Protein AF-A0A7S2JMV1-F1 (afdb_monomer_lite)

pLDDT: mean 75.32, std 18.76, range [36.5, 97.25]

Sequence (102 aa):
MPAGSAQPSRRYKTTVVLCNNTLVQQWFDEVKKFAPMLKVKKGYGGGKTSTESMADWDVFITTPASAVPSCITNGGVAQRLILDESHLYEQHSGSSMKTAAN

Structure (mmCIF, N/CA/C/O backbone):
data_AF-A0A7S2JMV1-F1
#
_entry.id   AF-A0A7S2JMV1-F1
#
loop_
_atom_site.group_PDB
_atom_site.id
_atom_site.type_symbol
_atom_site.label_atom_id
_atom_site.label_alt_id
_atom_site.label_comp_id
_atom_site.label_asym_id
_atom_site.label_entity_id
_atom_site.label_seq_id
_atom_site.pdbx_PDB_ins_code
_atom_site.Cartn_x
_atom_site.Cartn_y
_atom_site.Cartn_z
_atom_site.occupancy
_atom_site.B_iso_or_equiv
_atom_site.auth_seq_id
_atom_site.auth_comp_id
_atom_site.auth_asym_id
_atom_site.auth_atom_id
_atom_site.pdbx_PDB_model_num
ATOM 1 N N . MET A 1 1 ? 13.109 -40.646 5.490 1.00 42.53 1 MET A N 1
ATOM 2 C CA . MET A 1 1 ? 12.736 -39.379 4.826 1.00 42.53 1 MET A CA 1
ATOM 3 C C . MET A 1 1 ? 11.888 -38.584 5.811 1.00 42.53 1 MET A C 1
ATOM 5 O O . MET A 1 1 ? 10.781 -39.039 6.075 1.00 42.53 1 MET A O 1
ATOM 9 N N . PRO A 1 2 ? 12.37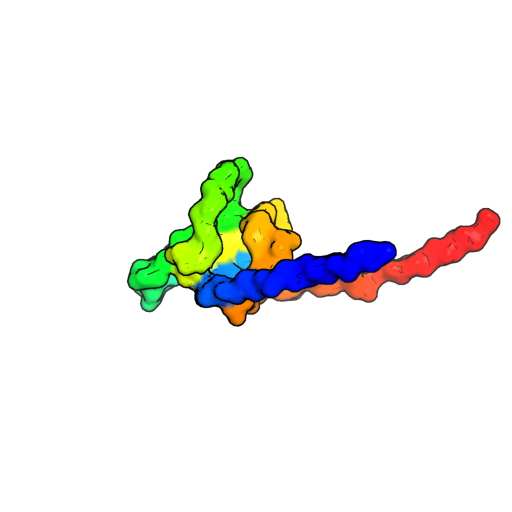3 -37.509 6.456 1.00 44.12 2 PRO A N 1
ATOM 10 C CA . PRO A 1 2 ? 11.505 -36.732 7.330 1.00 44.12 2 PRO A CA 1
ATOM 11 C C . PRO A 1 2 ? 10.535 -35.916 6.467 1.00 44.12 2 PRO A C 1
ATOM 13 O O . PRO A 1 2 ? 10.932 -35.298 5.480 1.00 44.12 2 PRO A O 1
ATOM 16 N N . ALA A 1 3 ? 9.256 -35.969 6.826 1.00 45.44 3 ALA A N 1
ATOM 17 C CA . ALA A 1 3 ? 8.200 -35.164 6.238 1.00 45.44 3 ALA A CA 1
ATOM 18 C C . ALA A 1 3 ? 8.549 -33.675 6.384 1.00 45.44 3 ALA A C 1
ATOM 20 O O . ALA A 1 3 ? 8.756 -33.192 7.498 1.00 45.44 3 ALA A O 1
ATOM 21 N N . GLY A 1 4 ? 8.636 -32.959 5.261 1.00 44.44 4 GLY A N 1
ATOM 22 C CA . GLY A 1 4 ? 8.799 -31.510 5.245 1.00 44.44 4 GLY A CA 1
ATOM 23 C C . GLY A 1 4 ? 7.589 -30.861 5.904 1.00 44.44 4 GLY A C 1
ATOM 24 O O . GLY A 1 4 ? 6.527 -30.753 5.295 1.00 44.44 4 GLY A O 1
ATOM 25 N N . SER A 1 5 ? 7.734 -30.469 7.168 1.00 46.56 5 SER A N 1
ATOM 26 C CA . SER A 1 5 ? 6.732 -29.716 7.909 1.00 46.56 5 SER A CA 1
ATOM 27 C C . SER A 1 5 ? 6.532 -28.366 7.220 1.00 46.56 5 SER A C 1
ATOM 29 O O . SER A 1 5 ? 7.312 -27.437 7.435 1.00 46.56 5 SER A O 1
ATOM 31 N N . ALA A 1 6 ? 5.512 -28.263 6.366 1.00 50.19 6 ALA A N 1
ATOM 32 C CA . ALA A 1 6 ? 5.026 -26.990 5.862 1.00 50.19 6 ALA A CA 1
ATOM 33 C C . ALA A 1 6 ? 4.652 -26.138 7.081 1.00 50.19 6 ALA A C 1
ATOM 35 O O . ALA A 1 6 ? 3.659 -26.417 7.755 1.00 50.19 6 ALA A O 1
ATOM 36 N N . GLN A 1 7 ? 5.491 -25.158 7.431 1.00 54.75 7 GLN A N 1
ATOM 37 C CA . GLN A 1 7 ? 5.143 -24.225 8.496 1.00 54.75 7 GLN A CA 1
ATOM 38 C C . GLN A 1 7 ? 3.817 -23.547 8.129 1.00 54.75 7 GLN A C 1
ATOM 40 O O . GLN A 1 7 ? 3.626 -23.193 6.961 1.00 54.75 7 GLN A O 1
ATOM 45 N N . PRO A 1 8 ? 2.887 -23.373 9.084 1.00 55.06 8 PRO A N 1
ATOM 46 C CA . PRO A 1 8 ? 1.627 -22.708 8.800 1.00 55.06 8 PRO A CA 1
ATOM 47 C C . PRO A 1 8 ? 1.920 -21.298 8.286 1.00 55.06 8 PRO A C 1
ATOM 49 O O . PRO A 1 8 ? 2.579 -20.502 8.957 1.00 55.06 8 PRO A O 1
ATOM 52 N N . SER A 1 9 ? 1.439 -21.000 7.080 1.00 67.19 9 SER A N 1
ATOM 53 C CA . SER A 1 9 ? 1.582 -19.687 6.464 1.00 67.19 9 SER A CA 1
ATOM 54 C C . SER A 1 9 ? 0.944 -18.630 7.364 1.00 67.19 9 SER A C 1
ATOM 56 O O . SER A 1 9 ? -0.272 -18.603 7.577 1.00 67.19 9 SER A O 1
ATOM 58 N N . ARG A 1 10 ? 1.771 -17.761 7.956 1.00 79.94 10 ARG A N 1
ATOM 59 C CA . ARG A 1 10 ? 1.287 -16.689 8.831 1.00 79.94 10 ARG A CA 1
ATOM 60 C C . ARG A 1 10 ? 0.479 -15.705 7.989 1.00 79.94 10 ARG A C 1
ATOM 62 O O . ARG A 1 10 ? 1.023 -15.048 7.104 1.00 79.94 10 ARG A O 1
ATOM 69 N N . ARG A 1 11 ? -0.825 -15.608 8.260 1.00 82.81 11 ARG A N 1
ATOM 70 C CA . ARG A 1 11 ? -1.718 -14.644 7.606 1.00 82.81 11 ARG A CA 1
ATOM 71 C C . ARG A 1 11 ? -1.645 -13.294 8.314 1.00 82.81 11 ARG A C 1
ATOM 73 O O . ARG A 1 11 ? -1.883 -13.206 9.517 1.00 82.81 11 ARG A O 1
ATOM 80 N N . TYR A 1 12 ? -1.330 -12.249 7.563 1.00 86.81 12 TYR A N 1
ATOM 81 C CA . TYR A 1 12 ? -1.278 -10.864 8.019 1.00 86.81 12 TYR A CA 1
ATOM 82 C C . TYR A 1 12 ? -2.554 -10.137 7.607 1.00 86.81 12 TYR A C 1
ATOM 84 O O . TYR A 1 12 ? -3.050 -10.362 6.510 1.00 86.81 12 TYR A O 1
ATOM 92 N N . LYS A 1 13 ? -3.061 -9.229 8.451 1.00 90.31 13 LYS A N 1
ATOM 93 C CA . LYS A 1 13 ? -4.215 -8.371 8.109 1.00 90.31 13 LYS A CA 1
ATOM 94 C C . LYS A 1 13 ? -3.861 -7.209 7.163 1.00 90.31 13 LYS A C 1
ATOM 96 O O . LYS A 1 13 ? -4.711 -6.412 6.785 1.00 90.31 13 LYS A O 1
ATOM 101 N N . THR A 1 14 ? -2.595 -7.119 6.778 1.00 90.88 14 THR A N 1
ATOM 102 C CA . THR A 1 14 ? -2.028 -6.057 5.949 1.00 90.88 14 THR A CA 1
ATOM 103 C C . THR A 1 14 ? -2.503 -6.147 4.504 1.00 90.88 14 THR A C 1
ATOM 105 O O . THR A 1 14 ? -2.537 -7.230 3.911 1.00 90.88 14 THR A O 1
ATOM 108 N N . THR A 1 15 ? -2.788 -4.989 3.914 1.00 92.88 15 THR A N 1
ATOM 109 C CA . THR A 1 15 ? -2.938 -4.809 2.469 1.00 92.88 15 THR A CA 1
ATOM 110 C C . THR A 1 15 ? -1.597 -4.413 1.864 1.00 92.88 15 THR A C 1
ATOM 112 O O . THR A 1 15 ? -0.991 -3.434 2.290 1.00 92.88 15 THR A O 1
ATOM 115 N N . VAL A 1 16 ? -1.132 -5.154 0.864 1.00 91.06 16 VAL A N 1
ATOM 116 C CA . VAL A 1 16 ? 0.062 -4.812 0.087 1.00 91.06 16 VAL A CA 1
ATOM 117 C C . VAL A 1 16 ? -0.369 -4.098 -1.188 1.00 91.06 16 VAL A C 1
ATOM 119 O O . VAL A 1 16 ? -1.237 -4.594 -1.899 1.00 91.06 16 VAL A O 1
ATOM 122 N N . VAL A 1 17 ? 0.236 -2.951 -1.479 1.00 92.31 17 VAL A N 1
ATOM 123 C CA . VAL A 1 17 ? 0.050 -2.196 -2.722 1.00 92.31 17 VAL A CA 1
ATOM 124 C C . VAL A 1 17 ? 1.356 -2.250 -3.503 1.00 92.31 17 VAL A C 1
ATOM 126 O O . VAL A 1 17 ? 2.390 -1.810 -3.002 1.00 92.31 17 VAL A O 1
ATOM 129 N N . LEU A 1 18 ? 1.313 -2.802 -4.713 1.00 90.25 18 LEU A N 1
ATOM 130 C CA . LEU A 1 18 ? 2.404 -2.751 -5.680 1.00 90.25 18 LEU A CA 1
ATOM 131 C C . LEU A 1 18 ? 2.101 -1.656 -6.692 1.00 90.25 18 LEU A C 1
ATOM 133 O O . LEU A 1 18 ? 1.108 -1.745 -7.405 1.00 90.25 18 LEU A O 1
ATOM 137 N N . CYS A 1 19 ? 2.958 -0.644 -6.756 1.00 90.62 19 CYS A N 1
ATOM 138 C CA . CYS A 1 19 ? 2.811 0.486 -7.669 1.00 90.62 19 CYS A CA 1
ATOM 139 C C . CYS A 1 19 ? 4.161 0.882 -8.275 1.00 90.62 19 CYS A C 1
ATOM 141 O O . CYS A 1 19 ? 5.221 0.407 -7.854 1.00 90.62 19 CYS A O 1
ATOM 143 N N . ASN A 1 20 ? 4.138 1.749 -9.286 1.00 88.19 20 ASN A N 1
ATOM 144 C CA . ASN A 1 20 ? 5.367 2.307 -9.841 1.00 88.19 20 ASN A CA 1
ATOM 145 C C . ASN A 1 20 ? 6.075 3.189 -8.793 1.00 88.19 20 ASN A C 1
ATOM 147 O O . ASN A 1 20 ? 5.435 3.816 -7.952 1.00 88.19 20 ASN A O 1
ATOM 151 N N . ASN A 1 21 ? 7.404 3.272 -8.858 1.00 87.19 21 ASN A N 1
ATOM 152 C CA . ASN A 1 21 ? 8.224 4.048 -7.927 1.00 87.19 21 ASN A CA 1
ATOM 153 C C . ASN A 1 21 ? 7.799 5.522 -7.838 1.00 87.19 21 ASN A C 1
ATOM 155 O O . ASN A 1 21 ? 7.791 6.114 -6.762 1.00 87.19 21 ASN A O 1
ATOM 159 N N . THR A 1 22 ? 7.372 6.095 -8.961 1.00 87.75 22 THR A N 1
ATOM 160 C CA . THR A 1 22 ? 6.864 7.470 -9.034 1.00 87.75 22 THR A CA 1
ATOM 161 C C . THR A 1 22 ? 5.549 7.677 -8.274 1.00 87.75 22 THR A C 1
ATOM 163 O O . THR A 1 22 ? 5.283 8.793 -7.837 1.00 87.75 22 THR A O 1
ATOM 166 N N . LEU A 1 23 ? 4.750 6.622 -8.072 1.00 90.06 23 LEU A N 1
ATOM 167 C CA . LEU A 1 23 ? 3.412 6.679 -7.468 1.00 90.06 23 LEU A CA 1
ATOM 168 C C . LEU A 1 23 ? 3.399 6.337 -5.972 1.00 90.06 23 LEU A C 1
ATOM 170 O O . LEU A 1 23 ? 2.401 6.579 -5.296 1.00 90.06 23 LEU A O 1
ATOM 174 N N . VAL A 1 24 ? 4.501 5.822 -5.418 1.00 90.00 24 VAL A N 1
ATOM 175 C CA . VAL A 1 24 ? 4.585 5.429 -3.997 1.00 90.00 24 VAL A CA 1
ATOM 176 C C . VAL A 1 24 ? 4.238 6.593 -3.067 1.00 90.00 24 VAL A C 1
ATOM 178 O O . VAL A 1 24 ? 3.539 6.411 -2.068 1.00 90.00 24 VAL A O 1
ATOM 181 N N . GLN A 1 25 ? 4.744 7.792 -3.375 1.00 90.69 25 GLN A N 1
ATOM 182 C CA . GLN A 1 25 ? 4.494 8.978 -2.557 1.00 90.69 25 GLN A CA 1
ATOM 183 C C . GLN A 1 25 ? 3.035 9.430 -2.664 1.00 90.69 25 GLN A C 1
ATOM 185 O O . GLN A 1 25 ? 2.419 9.699 -1.637 1.00 90.69 25 GLN A O 1
ATOM 190 N N . GLN A 1 26 ? 2.465 9.415 -3.871 1.00 94.12 26 GLN A N 1
ATOM 191 C CA . GLN A 1 26 ? 1.060 9.747 -4.091 1.00 94.12 26 GLN A CA 1
ATOM 192 C C . GLN A 1 26 ? 0.134 8.802 -3.315 1.00 94.12 26 GLN A C 1
ATOM 194 O O . GLN A 1 26 ? -0.712 9.269 -2.557 1.00 94.12 26 GLN A O 1
ATOM 199 N N . TRP A 1 27 ? 0.344 7.485 -3.420 1.00 94.06 27 TRP A N 1
ATOM 200 C CA . TRP A 1 27 ? -0.414 6.497 -2.648 1.00 94.06 27 TRP A CA 1
ATOM 201 C C . TRP A 1 27 ? -0.321 6.748 -1.142 1.00 94.06 27 TRP A C 1
ATOM 203 O O . TRP A 1 27 ? -1.318 6.662 -0.426 1.00 94.06 27 TRP A O 1
ATOM 213 N N . PHE A 1 28 ? 0.873 7.069 -0.641 1.00 92.88 28 PHE A N 1
ATOM 214 C CA . PHE A 1 28 ? 1.063 7.368 0.775 1.00 92.88 28 PHE A CA 1
ATOM 215 C C . PHE A 1 28 ? 0.266 8.603 1.213 1.00 92.88 28 PHE A C 1
ATOM 217 O O . PHE A 1 28 ? -0.426 8.552 2.233 1.00 92.88 28 PHE A O 1
ATOM 224 N N . ASP A 1 29 ? 0.337 9.686 0.440 1.00 95.12 29 ASP A N 1
ATOM 225 C CA . ASP A 1 29 ? -0.340 10.944 0.749 1.00 95.12 29 ASP A CA 1
ATOM 226 C C . ASP A 1 29 ? -1.863 10.801 0.660 1.00 95.12 29 ASP A C 1
ATOM 228 O O . ASP A 1 29 ? -2.582 11.285 1.535 1.00 95.12 29 ASP A O 1
ATOM 232 N N . GLU A 1 30 ? -2.371 10.069 -0.332 1.00 96.56 30 GLU A N 1
ATOM 233 C CA . GLU A 1 30 ? -3.800 9.787 -0.472 1.00 96.56 30 GLU A CA 1
ATOM 234 C C . GLU A 1 30 ? -4.332 8.938 0.683 1.00 96.56 30 GLU A C 1
ATOM 236 O O . GLU A 1 30 ? -5.338 9.301 1.298 1.00 96.56 30 GLU A O 1
ATOM 241 N N . VAL A 1 31 ? -3.643 7.854 1.058 1.00 95.44 31 VAL A N 1
ATOM 242 C CA . VAL A 1 31 ? -4.071 7.034 2.202 1.00 95.44 31 VAL A CA 1
ATOM 243 C C . VAL A 1 31 ? -4.032 7.855 3.488 1.00 95.44 31 VAL A C 1
ATOM 245 O O . VAL A 1 31 ? -4.955 7.766 4.295 1.00 95.44 31 VAL A O 1
ATOM 248 N N . LYS A 1 32 ? -3.023 8.711 3.680 1.00 94.69 32 LYS A N 1
ATOM 249 C CA . LYS A 1 32 ? -2.978 9.604 4.844 1.00 94.69 32 LYS A CA 1
ATOM 250 C C . LYS A 1 32 ? -4.055 10.683 4.825 1.00 94.69 32 LYS A C 1
ATOM 252 O O . LYS A 1 32 ? -4.548 11.035 5.892 1.00 94.69 32 LYS A O 1
ATOM 257 N N . LYS A 1 33 ? -4.463 11.162 3.653 1.00 96.06 33 LYS A N 1
ATOM 258 C CA . LYS A 1 33 ? -5.545 12.137 3.493 1.00 96.06 33 LYS A CA 1
ATOM 259 C C . LYS A 1 33 ? -6.922 11.530 3.767 1.00 96.06 33 LYS A C 1
ATOM 261 O O . LYS A 1 33 ? -7.706 12.120 4.503 1.00 96.06 33 LYS A O 1
ATOM 266 N N . PHE A 1 34 ? -7.226 10.379 3.171 1.00 97.25 34 PHE A N 1
ATOM 267 C CA . PHE A 1 34 ? -8.564 9.777 3.217 1.00 97.25 34 PHE A CA 1
ATOM 268 C C . PHE A 1 34 ? -8.757 8.795 4.379 1.00 97.25 34 PHE A C 1
ATOM 270 O O . PHE A 1 34 ? -9.880 8.600 4.836 1.00 97.25 34 PHE A O 1
ATOM 277 N N . ALA A 1 35 ? -7.678 8.192 4.880 1.00 94.75 35 ALA A N 1
ATOM 278 C CA . ALA A 1 35 ? -7.700 7.225 5.974 1.00 94.75 35 ALA A CA 1
ATOM 279 C C . ALA A 1 35 ? -6.497 7.420 6.929 1.00 94.75 35 ALA A C 1
ATOM 281 O O . ALA A 1 35 ? -5.683 6.508 7.111 1.00 94.75 35 ALA A O 1
ATOM 282 N N . PRO A 1 36 ? -6.375 8.592 7.589 1.00 94.44 36 PRO A N 1
ATOM 283 C CA . PRO A 1 36 ? -5.208 8.953 8.408 1.00 94.44 36 PRO A CA 1
ATOM 284 C C . PRO A 1 36 ? -4.911 7.975 9.552 1.00 94.44 36 PRO A C 1
ATOM 286 O O . PRO A 1 36 ? -3.754 7.832 9.960 1.00 94.44 36 PRO A O 1
ATOM 289 N N . MET A 1 37 ? -5.950 7.296 10.048 1.00 94.94 37 MET A N 1
ATOM 290 C CA . MET A 1 37 ? -5.888 6.303 11.124 1.00 94.94 37 MET A CA 1
ATOM 291 C C . MET A 1 37 ? -5.139 5.019 10.747 1.00 94.94 37 MET A C 1
ATOM 293 O O . MET A 1 37 ? -4.701 4.299 11.641 1.00 94.94 37 MET A O 1
ATOM 297 N N . LEU A 1 38 ? -4.976 4.730 9.451 1.00 93.50 38 LEU A N 1
ATOM 298 C CA . LEU A 1 38 ? -4.258 3.544 9.001 1.00 93.50 38 LEU A CA 1
ATOM 299 C C . LEU A 1 38 ? -2.747 3.715 9.188 1.00 93.50 38 LEU A C 1
ATOM 301 O O . LEU A 1 38 ? -2.145 4.763 8.893 1.00 93.50 38 LEU A O 1
ATOM 305 N N . LYS A 1 39 ? -2.109 2.643 9.654 1.00 92.31 39 LYS A N 1
ATOM 306 C CA . LYS A 1 39 ? -0.656 2.531 9.746 1.00 92.31 39 LYS A CA 1
ATOM 307 C C . LYS A 1 3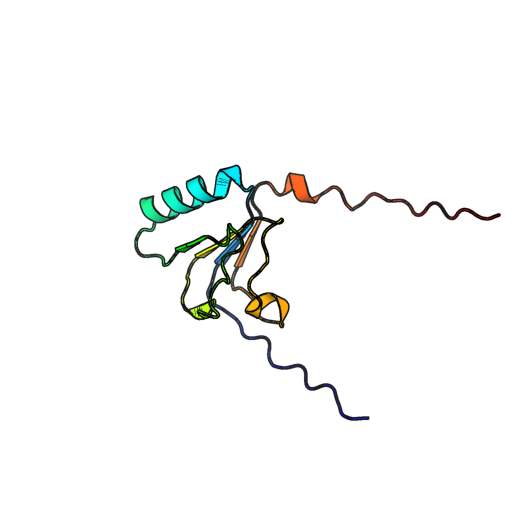9 ? -0.104 2.134 8.382 1.00 92.31 39 LYS A C 1
ATOM 309 O O . LYS A 1 39 ? -0.238 0.989 7.950 1.00 92.31 39 LYS A O 1
ATOM 314 N N . VAL A 1 40 ? 0.518 3.099 7.711 1.00 91.44 40 VAL A N 1
ATOM 315 C CA . VAL A 1 40 ? 1.049 2.950 6.351 1.00 91.44 40 VAL A CA 1
ATOM 316 C C . VAL A 1 40 ? 2.571 2.937 6.384 1.00 91.44 40 VAL A C 1
ATOM 318 O O . VAL A 1 40 ? 3.181 3.828 6.977 1.00 91.44 40 VAL A O 1
ATOM 321 N N . LYS A 1 41 ? 3.186 1.970 5.701 1.00 88.94 41 LYS A N 1
ATOM 322 C CA . LYS A 1 41 ? 4.641 1.880 5.526 1.00 88.94 41 LYS A CA 1
ATOM 323 C C . LYS A 1 41 ? 4.994 1.854 4.036 1.00 88.94 41 LYS A C 1
ATOM 325 O O . LYS A 1 41 ? 4.376 1.122 3.268 1.00 88.94 41 LYS A O 1
ATOM 330 N N . LYS A 1 42 ? 6.004 2.638 3.644 1.00 87.44 42 LYS A N 1
ATOM 331 C CA . LYS A 1 42 ? 6.608 2.619 2.301 1.00 87.44 42 LYS A CA 1
ATOM 332 C C . LYS A 1 42 ? 7.824 1.687 2.296 1.00 87.44 42 LYS A C 1
ATOM 334 O O . LYS A 1 42 ? 8.723 1.864 3.114 1.00 87.44 42 LYS A O 1
ATOM 339 N N . GLY A 1 43 ? 7.855 0.724 1.383 1.00 77.38 43 GLY A N 1
ATOM 340 C CA . GLY A 1 43 ? 8.927 -0.254 1.191 1.00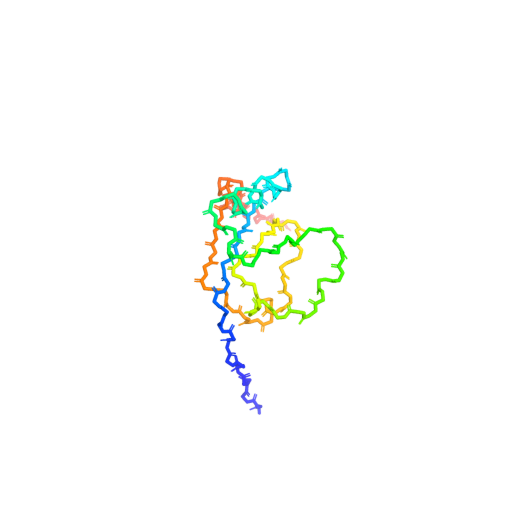 77.38 43 GLY A CA 1
ATOM 341 C C . GLY A 1 43 ? 9.918 0.140 0.097 1.00 77.38 43 GLY A C 1
ATOM 342 O O . GLY A 1 43 ? 10.188 -0.666 -0.782 1.00 77.38 43 GLY A O 1
ATOM 343 N N . TYR A 1 44 ? 10.428 1.374 0.110 1.00 68.31 44 TYR A N 1
ATOM 344 C CA . TYR A 1 44 ? 11.362 1.884 -0.903 1.00 68.31 44 TYR A CA 1
ATOM 345 C C . TYR A 1 44 ? 12.710 2.281 -0.277 1.00 68.31 44 TYR A C 1
ATOM 347 O O . TYR A 1 44 ? 12.734 2.866 0.805 1.00 68.31 44 TYR A O 1
ATOM 355 N N . GLY A 1 45 ? 13.825 2.001 -0.970 1.00 55.47 45 GLY A N 1
ATOM 356 C CA . GLY A 1 45 ? 15.131 2.612 -0.674 1.00 55.47 45 GLY A CA 1
ATOM 357 C C . GLY A 1 45 ? 16.177 1.766 0.064 1.00 55.47 45 GLY A C 1
ATOM 358 O O . GLY A 1 45 ? 17.047 2.343 0.707 1.00 55.47 45 GLY A O 1
ATOM 359 N N . GLY A 1 46 ? 16.133 0.429 0.003 1.00 49.66 46 GLY A N 1
ATOM 360 C CA . GLY A 1 46 ? 17.253 -0.436 0.434 1.00 49.66 46 GLY A CA 1
ATOM 361 C C . GLY A 1 46 ? 17.615 -0.397 1.928 1.00 49.66 46 GLY A C 1
ATOM 362 O O . GLY A 1 46 ? 18.489 -1.142 2.371 1.00 49.66 46 GLY A O 1
ATOM 363 N N . GLY A 1 47 ? 16.934 0.424 2.729 1.00 48.16 47 GLY A N 1
ATOM 364 C CA . GLY A 1 47 ? 16.994 0.336 4.176 1.00 48.16 47 GLY A CA 1
ATOM 365 C C . GLY A 1 47 ? 16.553 -1.063 4.564 1.00 48.16 47 GLY A C 1
ATOM 366 O O . GLY A 1 47 ? 15.517 -1.526 4.080 1.00 48.16 47 GLY A O 1
ATOM 367 N N . LYS A 1 48 ? 17.349 -1.739 5.406 1.00 47.66 48 LYS A N 1
ATOM 368 C CA . LYS A 1 48 ? 16.931 -2.955 6.108 1.00 47.66 48 LYS A CA 1
ATOM 369 C C . LYS A 1 48 ? 15.567 -2.626 6.688 1.00 47.66 48 LYS A C 1
ATOM 371 O O . LYS A 1 48 ? 15.499 -1.902 7.678 1.00 47.66 48 LYS A O 1
ATOM 376 N N . THR A 1 49 ? 14.499 -3.045 6.009 1.00 51.56 49 THR A N 1
ATOM 377 C CA . THR A 1 49 ? 13.156 -2.898 6.540 1.00 51.56 49 THR A CA 1
ATOM 378 C C . THR A 1 49 ? 13.233 -3.805 7.734 1.00 51.56 49 THR A C 1
ATOM 380 O O . THR A 1 49 ? 13.350 -5.023 7.584 1.00 51.56 49 THR A O 1
ATOM 383 N N . SER A 1 50 ? 13.415 -3.169 8.890 1.00 45.31 50 SER A N 1
ATOM 384 C CA . SER A 1 50 ? 13.552 -3.826 10.165 1.00 45.31 50 SER A CA 1
ATOM 385 C C . SER A 1 50 ? 12.458 -4.870 10.194 1.00 45.31 50 SER A C 1
ATOM 387 O O . SER A 1 50 ? 11.357 -4.647 9.691 1.00 45.31 50 SER A O 1
ATOM 389 N N . THR A 1 51 ? 12.778 -6.027 10.745 1.00 47.84 51 THR A N 1
ATOM 390 C CA . THR A 1 51 ? 11.891 -7.172 10.949 1.00 47.84 51 THR A CA 1
ATOM 391 C C . THR A 1 51 ? 10.661 -6.831 11.821 1.00 47.84 51 THR A C 1
ATOM 393 O O . THR A 1 51 ? 10.073 -7.717 12.431 1.00 47.84 51 THR A O 1
ATOM 396 N N . GLU A 1 52 ? 10.287 -5.550 11.918 1.00 54.91 52 GLU A N 1
ATOM 397 C CA . GLU A 1 52 ? 8.973 -5.027 12.255 1.00 54.91 52 GLU A CA 1
ATOM 398 C C . GLU A 1 52 ? 7.951 -5.803 11.435 1.00 54.91 52 GLU A C 1
ATOM 400 O O . GLU A 1 52 ? 7.915 -5.759 10.201 1.00 54.91 52 GLU A O 1
ATOM 405 N N . SER A 1 53 ? 7.190 -6.623 12.152 1.00 64.94 53 SER A N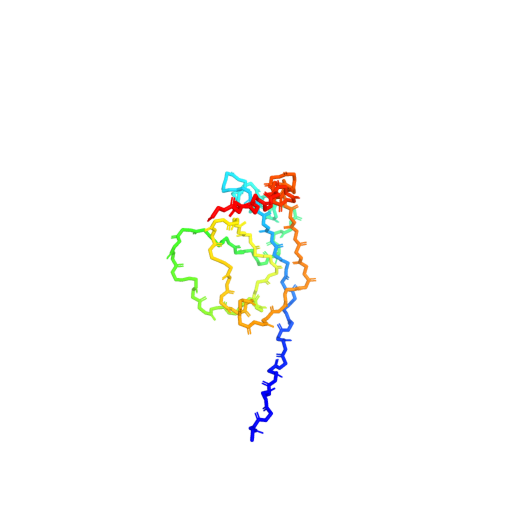 1
ATOM 406 C CA . SER A 1 53 ? 6.257 -7.563 11.563 1.00 64.94 53 SER A CA 1
ATOM 407 C C . SER A 1 53 ? 5.320 -6.814 10.627 1.00 64.94 53 SER A C 1
ATOM 409 O O . SER A 1 53 ? 4.738 -5.805 11.008 1.00 64.94 53 SER A O 1
ATOM 411 N N . MET A 1 54 ? 5.066 -7.369 9.438 1.00 73.12 54 MET A N 1
ATOM 412 C CA . MET A 1 54 ? 3.948 -6.917 8.600 1.00 73.12 54 MET A CA 1
ATOM 413 C C . MET A 1 54 ? 2.647 -6.774 9.403 1.00 73.12 54 MET A C 1
ATOM 415 O O . MET A 1 54 ? 1.842 -5.907 9.106 1.00 73.12 54 MET A O 1
ATOM 419 N N . ALA A 1 55 ? 2.496 -7.569 10.469 1.00 77.06 55 ALA A N 1
ATOM 420 C CA . ALA A 1 55 ? 1.376 -7.527 11.402 1.00 77.06 55 ALA A CA 1
ATOM 421 C C . ALA A 1 55 ? 1.094 -6.148 12.025 1.00 77.06 55 ALA A C 1
ATOM 423 O O . ALA A 1 55 ? -0.042 -5.923 12.430 1.00 77.06 55 ALA A O 1
ATOM 424 N N . ASP A 1 56 ? 2.081 -5.255 12.099 1.00 84.38 56 ASP A N 1
ATOM 425 C CA . ASP A 1 56 ? 1.918 -3.932 12.710 1.00 84.38 56 ASP A CA 1
ATOM 426 C C . ASP A 1 56 ? 1.377 -2.879 11.731 1.00 84.38 56 ASP A C 1
ATOM 428 O O . ASP A 1 56 ? 0.952 -1.803 12.160 1.00 84.38 56 ASP A O 1
ATOM 432 N N . TRP A 1 57 ? 1.377 -3.186 10.430 1.00 88.12 57 TRP A N 1
ATOM 433 C CA . TRP A 1 57 ? 0.974 -2.278 9.360 1.00 88.12 57 TRP A CA 1
ATOM 434 C C . TRP A 1 57 ? -0.360 -2.705 8.749 1.00 88.12 57 TRP A C 1
ATOM 436 O O . TRP A 1 57 ? -0.566 -3.877 8.420 1.00 88.12 57 TRP A O 1
ATOM 446 N N . ASP A 1 58 ? -1.236 -1.730 8.521 1.00 92.44 58 ASP A N 1
ATOM 447 C CA . ASP A 1 58 ? -2.498 -1.937 7.809 1.00 92.44 58 ASP A CA 1
ATOM 448 C C . ASP A 1 58 ? -2.275 -1.910 6.294 1.00 92.44 58 ASP A C 1
ATOM 450 O O . ASP A 1 58 ? -2.876 -2.692 5.554 1.00 92.44 58 ASP A O 1
ATOM 454 N N . VAL A 1 59 ? -1.381 -1.028 5.831 1.00 91.88 59 VAL A N 1
ATOM 455 C CA . VAL A 1 59 ? -1.058 -0.849 4.412 1.00 91.88 59 VAL A CA 1
ATOM 456 C C . VAL A 1 59 ? 0.455 -0.811 4.214 1.00 91.88 59 VAL A C 1
ATOM 458 O O . VAL A 1 59 ? 1.164 -0.017 4.836 1.00 91.88 59 VAL A O 1
ATOM 461 N N . PHE A 1 60 ? 0.953 -1.649 3.311 1.00 91.38 60 PHE A N 1
ATOM 462 C CA . PHE A 1 60 ? 2.348 -1.678 2.893 1.00 91.38 60 PHE A CA 1
ATOM 463 C C . PHE A 1 60 ? 2.442 -1.344 1.405 1.00 91.38 60 PHE A C 1
ATOM 465 O O . PHE A 1 60 ? 1.975 -2.113 0.569 1.00 91.38 60 PHE A O 1
ATOM 472 N N . ILE A 1 61 ? 3.029 -0.196 1.075 1.00 91.38 61 ILE A N 1
ATOM 473 C CA . ILE A 1 61 ? 3.163 0.293 -0.302 1.00 91.38 61 ILE A CA 1
ATOM 474 C C . ILE A 1 61 ? 4.585 0.009 -0.763 1.00 91.38 61 ILE A C 1
ATOM 476 O O . ILE A 1 61 ? 5.542 0.458 -0.132 1.00 91.38 61 ILE A O 1
ATOM 480 N N . THR A 1 62 ? 4.740 -0.720 -1.857 1.00 89.19 62 THR A N 1
ATOM 481 C CA . THR A 1 62 ? 6.044 -1.076 -2.414 1.00 89.19 62 THR A CA 1
ATOM 482 C C . THR A 1 62 ? 6.019 -1.027 -3.937 1.00 89.19 62 THR A C 1
ATOM 484 O O . THR A 1 62 ? 4.987 -0.776 -4.559 1.00 89.19 62 THR A O 1
ATOM 487 N N . THR A 1 63 ? 7.185 -1.232 -4.536 1.00 87.00 63 THR A N 1
ATOM 488 C CA . THR A 1 63 ? 7.369 -1.277 -5.987 1.00 87.00 63 THR A CA 1
ATOM 489 C C . THR A 1 63 ? 7.769 -2.684 -6.404 1.00 87.00 63 THR A C 1
ATOM 491 O O . THR A 1 63 ? 8.366 -3.397 -5.595 1.00 87.00 63 THR A O 1
ATOM 494 N N . PRO A 1 64 ? 7.512 -3.100 -7.653 1.00 80.62 64 PRO A N 1
ATOM 495 C CA . PRO A 1 64 ? 7.925 -4.424 -8.117 1.00 80.62 64 PRO A CA 1
ATOM 496 C C . PRO A 1 64 ? 9.447 -4.631 -8.124 1.00 80.62 64 PRO A C 1
ATOM 498 O O . PRO A 1 64 ? 9.910 -5.758 -7.986 1.00 80.62 64 PRO A O 1
ATOM 501 N N . ALA A 1 65 ? 10.230 -3.554 -8.235 1.00 76.19 65 ALA A N 1
ATOM 502 C CA . ALA A 1 65 ? 11.688 -3.607 -8.126 1.00 76.19 65 ALA A CA 1
ATOM 503 C C . ALA A 1 65 ? 12.189 -3.626 -6.668 1.00 76.19 65 ALA A C 1
ATOM 505 O O . ALA A 1 65 ? 13.356 -3.926 -6.418 1.00 76.19 65 ALA A O 1
ATOM 506 N N . SER A 1 66 ? 11.340 -3.274 -5.699 1.00 73.00 66 SER A N 1
ATOM 507 C CA . SER A 1 66 ? 11.698 -3.279 -4.280 1.00 73.00 66 SER A CA 1
ATOM 508 C C . SER A 1 66 ? 11.430 -4.642 -3.655 1.00 73.00 66 SER A C 1
ATOM 510 O O . SER A 1 66 ? 10.458 -5.322 -3.976 1.00 73.00 66 SER A O 1
ATOM 512 N N . ALA A 1 67 ? 12.302 -5.040 -2.729 1.00 66.44 67 ALA A N 1
ATOM 513 C CA . ALA A 1 67 ? 12.176 -6.316 -2.044 1.00 66.44 67 ALA A CA 1
ATOM 514 C C . ALA A 1 67 ? 10.843 -6.395 -1.282 1.00 66.44 67 ALA A C 1
ATOM 516 O O . ALA A 1 67 ? 10.534 -5.555 -0.432 1.00 66.44 67 ALA A O 1
ATOM 517 N N . VAL A 1 68 ? 10.065 -7.438 -1.571 1.00 71.19 68 VAL A N 1
ATOM 518 C CA . VAL A 1 68 ? 8.922 -7.829 -0.746 1.00 71.19 68 VAL A CA 1
ATOM 519 C C . VAL A 1 68 ? 9.454 -8.208 0.648 1.00 71.19 68 VAL A C 1
ATOM 521 O O . VAL A 1 68 ? 10.493 -8.870 0.728 1.00 71.19 68 VAL A O 1
ATOM 524 N N . PRO A 1 69 ? 8.793 -7.811 1.755 1.00 72.81 69 PRO A N 1
ATOM 525 C CA . PRO A 1 69 ? 9.234 -8.162 3.100 1.00 72.81 69 PRO A CA 1
ATOM 526 C C . PRO A 1 69 ? 9.490 -9.664 3.246 1.00 72.81 69 PRO A C 1
ATOM 528 O O . PRO A 1 69 ? 8.682 -10.483 2.802 1.00 72.81 69 PRO A O 1
ATOM 531 N N . SER A 1 70 ? 10.579 -10.027 3.929 1.00 74.19 70 SER A N 1
ATOM 532 C CA . SER A 1 70 ? 11.010 -11.426 4.075 1.00 74.19 70 SER A CA 1
ATOM 533 C C . SER A 1 70 ? 9.944 -12.326 4.703 1.00 74.19 70 SER A C 1
ATOM 535 O O . SER A 1 70 ? 9.887 -13.524 4.445 1.00 74.19 70 SER A O 1
ATOM 537 N N . CYS A 1 71 ? 9.051 -11.749 5.506 1.00 70.81 71 CYS A N 1
ATOM 538 C CA . CYS A 1 71 ? 7.919 -12.466 6.071 1.00 70.81 71 CYS A CA 1
ATOM 539 C C . CYS A 1 71 ? 6.939 -13.003 5.014 1.00 70.81 71 CYS A C 1
ATOM 541 O O . CYS A 1 71 ? 6.390 -14.076 5.230 1.00 70.81 71 CYS A O 1
ATOM 543 N N . ILE A 1 72 ? 6.753 -12.327 3.876 1.00 76.19 72 ILE A N 1
ATOM 544 C CA . ILE A 1 72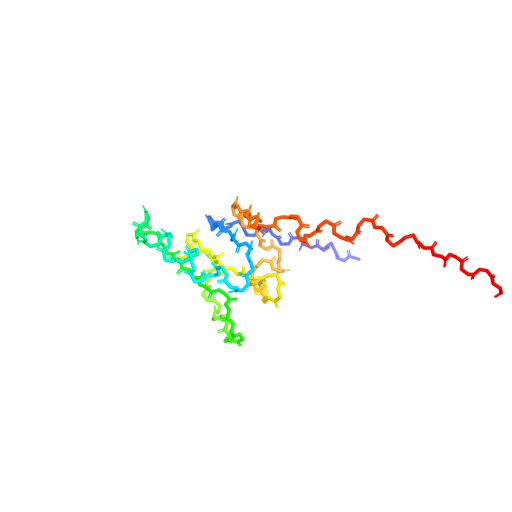 ? 5.943 -12.832 2.755 1.00 76.19 72 ILE A CA 1
ATOM 545 C C . ILE A 1 72 ? 6.733 -13.836 1.923 1.00 76.19 72 ILE A C 1
ATOM 547 O O . ILE A 1 72 ? 6.209 -14.896 1.592 1.00 76.19 72 ILE A O 1
ATOM 551 N N . THR A 1 73 ? 8.008 -13.557 1.634 1.00 75.38 73 THR A N 1
ATOM 552 C CA . THR A 1 73 ? 8.842 -14.491 0.855 1.00 75.38 73 THR A CA 1
ATOM 553 C C . THR A 1 73 ? 9.054 -15.821 1.582 1.00 75.38 73 THR A C 1
ATOM 555 O O . THR A 1 73 ? 9.214 -16.849 0.936 1.00 75.38 73 THR A O 1
ATOM 558 N N . ASN A 1 74 ? 8.990 -15.824 2.918 1.00 79.25 74 ASN A N 1
ATOM 559 C CA . ASN A 1 74 ? 9.090 -17.018 3.763 1.00 79.25 74 ASN A CA 1
ATOM 560 C C . ASN A 1 74 ? 7.728 -17.694 4.028 1.00 79.25 74 ASN A C 1
ATOM 562 O O . ASN A 1 74 ? 7.560 -18.371 5.041 1.00 79.25 74 ASN A O 1
ATOM 566 N N . GLY A 1 75 ? 6.741 -17.505 3.146 1.00 75.62 75 GLY A N 1
ATOM 567 C CA . GLY A 1 75 ? 5.443 -18.187 3.215 1.00 75.62 75 GLY A CA 1
ATOM 568 C C . GLY A 1 75 ? 4.360 -17.450 4.005 1.00 75.62 75 GLY A C 1
ATOM 569 O O . GLY A 1 75 ? 3.291 -18.008 4.250 1.00 75.62 75 GLY A O 1
ATOM 570 N N . GLY A 1 76 ? 4.596 -16.203 4.409 1.00 82.06 76 GLY A N 1
ATOM 571 C CA . GLY A 1 76 ? 3.552 -15.331 4.933 1.00 82.06 76 GLY A CA 1
ATOM 572 C C . GLY A 1 76 ? 2.574 -14.891 3.847 1.00 82.06 76 GLY A C 1
ATOM 573 O O . GLY A 1 76 ? 2.933 -14.745 2.683 1.00 82.06 76 GLY A O 1
ATOM 574 N N . VAL A 1 77 ? 1.325 -14.647 4.234 1.00 86.06 77 VAL A N 1
ATOM 575 C CA . VAL A 1 77 ? 0.251 -14.282 3.301 1.00 86.06 77 VAL A CA 1
ATOM 576 C C . VAL A 1 77 ? -0.364 -12.961 3.740 1.00 86.06 77 VAL A C 1
ATOM 578 O O . VAL A 1 77 ? -0.850 -12.846 4.863 1.00 86.06 77 VAL A O 1
ATOM 581 N N . ALA A 1 78 ? -0.340 -11.958 2.864 1.00 88.00 78 ALA A N 1
ATOM 582 C CA . ALA A 1 78 ? -1.064 -10.707 3.068 1.00 88.00 78 ALA A CA 1
ATOM 583 C C . ALA A 1 78 ? -2.579 -10.929 2.937 1.00 88.00 78 ALA A C 1
ATOM 585 O O . ALA A 1 78 ? -3.020 -11.809 2.199 1.00 88.00 78 ALA A O 1
ATOM 586 N N . GLN A 1 79 ? -3.389 -10.109 3.607 1.00 92.00 79 GLN A N 1
ATOM 587 C CA . GLN A 1 79 ? -4.847 -10.196 3.495 1.00 92.00 79 GLN A CA 1
ATOM 588 C C . GLN A 1 79 ? -5.332 -9.767 2.108 1.00 92.00 79 GLN A C 1
ATOM 590 O O . GLN A 1 79 ? -6.328 -10.290 1.612 1.00 92.00 79 GLN A O 1
ATOM 595 N N . ARG A 1 80 ? -4.645 -8.800 1.495 1.00 92.69 80 ARG A N 1
ATOM 596 C CA . ARG A 1 80 ? -4.987 -8.259 0.181 1.00 92.69 80 ARG A CA 1
ATOM 597 C C . ARG A 1 80 ? -3.725 -7.837 -0.558 1.00 92.69 80 ARG A C 1
ATOM 599 O O . ARG A 1 80 ? -2.822 -7.272 0.055 1.00 92.69 80 ARG A O 1
ATOM 606 N N . LEU A 1 81 ? -3.710 -8.067 -1.867 1.00 90.75 81 LEU A N 1
ATOM 607 C CA . LEU A 1 81 ? -2.744 -7.498 -2.798 1.00 90.75 81 LEU A CA 1
ATOM 608 C C . LEU A 1 81 ? -3.485 -6.574 -3.769 1.00 90.75 81 LEU A C 1
ATOM 610 O O . LEU A 1 81 ? -4.494 -6.975 -4.344 1.00 90.75 81 LEU A O 1
ATOM 614 N N . ILE A 1 82 ? -2.994 -5.35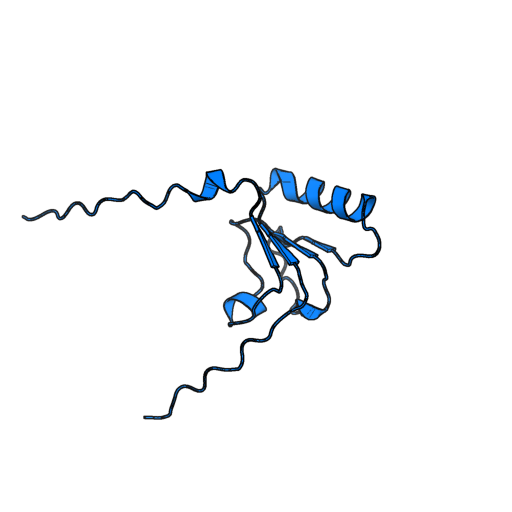2 -3.927 1.00 93.19 82 ILE A N 1
ATOM 615 C CA . ILE A 1 82 ? -3.451 -4.378 -4.916 1.00 93.19 82 ILE A CA 1
ATOM 616 C C . ILE A 1 82 ? -2.310 -4.199 -5.912 1.00 93.19 82 ILE A C 1
ATOM 618 O O . ILE A 1 82 ? -1.199 -3.848 -5.517 1.00 93.19 82 ILE A O 1
ATOM 622 N N . LEU A 1 83 ? -2.589 -4.477 -7.183 1.00 92.06 83 LEU A N 1
ATOM 623 C CA . LEU A 1 83 ? -1.678 -4.226 -8.293 1.00 92.06 83 LEU A CA 1
ATOM 624 C C . LEU A 1 83 ? -2.133 -2.953 -8.993 1.00 92.06 83 LEU A C 1
ATOM 626 O O . LEU A 1 83 ? -3.172 -2.951 -9.650 1.00 92.06 83 LEU A O 1
ATOM 630 N N . ASP A 1 84 ? -1.368 -1.889 -8.817 1.00 90.69 84 ASP A N 1
ATOM 631 C CA . ASP A 1 84 ? -1.547 -0.650 -9.555 1.00 90.69 84 ASP A CA 1
ATOM 632 C C . ASP A 1 84 ? -0.792 -0.730 -10.886 1.00 90.69 84 ASP A C 1
ATOM 634 O O . ASP A 1 84 ? 0.260 -1.373 -10.973 1.00 90.69 84 ASP A O 1
ATOM 638 N N . GLU A 1 85 ? -1.345 -0.110 -11.924 1.00 88.31 85 GLU A N 1
ATOM 639 C CA . GLU A 1 85 ? -0.837 -0.192 -13.300 1.00 88.31 85 GLU A CA 1
ATOM 640 C C . GLU A 1 85 ? -0.598 -1.639 -13.776 1.00 88.31 85 GLU A C 1
ATOM 642 O O . GLU A 1 85 ? 0.460 -1.989 -14.305 1.00 88.31 85 GLU A O 1
ATOM 647 N N . SER A 1 86 ? -1.600 -2.511 -13.587 1.00 85.56 86 SER A N 1
ATOM 648 C CA . SER A 1 86 ? -1.502 -3.954 -13.871 1.00 85.56 86 SER A CA 1
ATOM 649 C C . SER A 1 86 ? -1.065 -4.280 -15.304 1.00 85.56 86 SER A C 1
ATOM 651 O O . SER A 1 86 ? -0.417 -5.300 -15.530 1.00 85.56 86 SER A O 1
ATOM 653 N N . HIS A 1 87 ? -1.361 -3.394 -16.258 1.00 85.62 87 HIS A N 1
ATOM 654 C CA . HIS A 1 87 ? -0.967 -3.519 -17.661 1.00 85.62 87 HIS A CA 1
ATOM 655 C C . HIS A 1 87 ? 0.561 -3.613 -17.859 1.00 85.62 87 HIS A C 1
ATOM 657 O O . HIS A 1 87 ? 1.026 -4.199 -18.834 1.00 85.62 87 HIS A O 1
ATOM 663 N N . LEU A 1 88 ? 1.366 -3.098 -16.920 1.00 81.94 88 LEU A N 1
ATOM 664 C CA . LEU A 1 88 ? 2.830 -3.200 -16.961 1.00 81.94 88 LEU A CA 1
ATOM 665 C C . LEU A 1 88 ? 3.346 -4.622 -16.683 1.00 81.94 88 LEU A C 1
ATOM 667 O O . LEU A 1 88 ? 4.507 -4.920 -16.959 1.00 81.94 88 LEU A O 1
ATOM 671 N N . TYR A 1 89 ? 2.502 -5.506 -16.149 1.00 75.62 89 TYR A N 1
ATOM 672 C CA . TYR A 1 89 ? 2.877 -6.860 -15.737 1.00 75.62 89 TYR A CA 1
ATOM 673 C C . TYR A 1 89 ? 2.459 -7.944 -16.741 1.00 75.62 89 TYR A C 1
ATOM 675 O O . TYR A 1 89 ? 2.809 -9.110 -16.565 1.00 75.62 89 TYR A O 1
ATOM 683 N N . GLU A 1 90 ? 1.751 -7.588 -17.814 1.00 73.19 90 GLU A N 1
ATOM 684 C CA . GLU A 1 90 ? 1.233 -8.551 -18.798 1.00 73.19 90 GLU A CA 1
ATOM 685 C C . GLU A 1 90 ? 2.304 -9.075 -19.781 1.00 73.19 90 GLU A C 1
ATOM 687 O O . GLU A 1 90 ? 2.075 -10.045 -20.505 1.00 73.19 90 GLU A O 1
ATOM 692 N N . GLN A 1 91 ? 3.515 -8.505 -19.795 1.00 61.91 91 GLN A N 1
ATOM 693 C CA . GLN A 1 91 ? 4.507 -8.748 -20.856 1.00 61.91 91 GLN A CA 1
ATOM 694 C C . GLN A 1 91 ? 5.254 -10.102 -20.825 1.00 61.91 91 GLN A C 1
ATOM 696 O O . GLN A 1 91 ? 6.112 -10.339 -21.674 1.00 61.91 91 GLN A O 1
ATOM 701 N N . HIS A 1 92 ? 4.913 -11.044 -19.939 1.00 53.78 92 HIS A N 1
ATOM 702 C CA . HIS A 1 92 ? 5.582 -12.358 -19.856 1.00 53.78 92 HIS A CA 1
ATOM 703 C C . HIS A 1 92 ? 4.734 -13.571 -20.285 1.00 53.78 92 HIS A C 1
ATOM 705 O O . HIS A 1 92 ? 5.052 -14.702 -19.931 1.00 53.78 92 HIS A O 1
ATOM 711 N N . SER A 1 93 ? 3.709 -13.381 -21.122 1.00 52.72 93 SER A N 1
ATOM 712 C CA . SER A 1 93 ? 2.963 -14.495 -21.743 1.00 52.72 93 SER A CA 1
ATOM 713 C C . SER A 1 93 ? 3.523 -14.960 -23.108 1.00 52.72 93 SER A C 1
ATOM 715 O O . SER A 1 93 ? 2.916 -15.815 -23.751 1.00 52.72 93 SER A O 1
ATOM 717 N N . GLY A 1 94 ? 4.647 -14.410 -23.595 1.00 51.25 94 GLY A N 1
ATOM 718 C CA . GLY A 1 94 ? 4.990 -14.483 -25.028 1.00 51.25 94 GLY A CA 1
ATOM 719 C C . GLY A 1 94 ? 6.412 -14.881 -25.436 1.00 51.25 94 GLY A C 1
ATOM 720 O O . GLY A 1 94 ? 6.727 -14.755 -26.616 1.00 51.25 94 GLY A O 1
ATOM 721 N N . SER A 1 95 ? 7.286 -15.370 -24.549 1.00 45.41 95 SER A N 1
ATOM 722 C CA . SER A 1 95 ? 8.541 -15.987 -25.023 1.00 45.41 95 SER A CA 1
ATOM 723 C C . SER A 1 95 ? 8.276 -17.420 -25.475 1.00 45.41 95 SER A C 1
ATOM 725 O O . SER A 1 95 ? 8.494 -18.377 -24.738 1.00 45.41 95 SER A O 1
ATOM 727 N N . SER A 1 96 ? 7.783 -17.554 -26.709 1.00 44.22 96 SER A N 1
ATOM 728 C CA . SER A 1 96 ? 7.809 -18.807 -27.460 1.00 44.22 96 SER A CA 1
ATOM 729 C C . SER A 1 96 ? 9.232 -19.365 -27.412 1.00 44.22 96 SER A C 1
ATOM 731 O O . SER A 1 96 ? 10.150 -18.766 -27.976 1.00 44.22 96 SER A O 1
ATOM 733 N N . MET A 1 97 ? 9.419 -20.499 -26.729 1.00 41.78 97 MET A N 1
ATOM 734 C CA . MET A 1 97 ? 10.631 -21.311 -26.826 1.00 41.78 97 MET A CA 1
ATOM 735 C C . MET A 1 97 ? 10.949 -21.505 -28.310 1.00 41.78 97 MET A C 1
ATOM 737 O O . MET A 1 97 ? 10.227 -22.197 -29.026 1.00 41.78 97 MET A O 1
ATOM 741 N N . LYS A 1 98 ? 12.028 -20.886 -28.793 1.00 40.72 98 LYS A N 1
ATOM 742 C CA . LYS A 1 98 ? 12.674 -21.350 -30.015 1.00 40.72 98 LYS A CA 1
ATOM 743 C C . LYS A 1 98 ? 13.490 -22.570 -29.618 1.00 40.72 98 LYS A C 1
ATOM 745 O O . LYS A 1 98 ? 14.591 -22.434 -29.093 1.00 40.72 98 LYS A O 1
ATOM 750 N N . THR A 1 99 ? 12.933 -23.754 -29.845 1.00 41.66 99 THR A N 1
ATOM 751 C CA . THR A 1 99 ? 13.713 -24.989 -29.919 1.00 41.66 99 THR A CA 1
ATOM 752 C C . THR A 1 99 ? 14.665 -24.838 -31.103 1.00 41.66 99 THR A C 1
ATOM 754 O O . THR A 1 99 ? 14.277 -25.044 -32.250 1.00 41.66 99 THR A O 1
ATOM 757 N N . ALA A 1 100 ? 15.893 -24.395 -30.847 1.00 39.56 100 ALA A N 1
ATOM 758 C CA . ALA A 1 100 ? 16.964 -24.509 -31.822 1.00 39.56 100 ALA A CA 1
ATOM 759 C C . ALA A 1 100 ? 17.422 -25.971 -31.805 1.00 39.56 100 ALA A C 1
ATOM 761 O O . ALA A 1 100 ? 18.191 -26.379 -30.941 1.00 39.56 100 ALA A O 1
ATOM 762 N N . ALA A 1 101 ? 16.872 -26.765 -32.722 1.00 40.50 101 ALA A N 1
ATOM 763 C CA . ALA A 1 101 ? 17.503 -28.000 -33.149 1.00 40.50 101 ALA A CA 1
ATOM 764 C C . ALA A 1 101 ? 18.651 -27.626 -34.096 1.00 40.50 101 ALA A C 1
ATOM 766 O O . ALA A 1 101 ? 18.414 -27.005 -35.133 1.00 40.50 101 ALA A O 1
ATOM 767 N N . ASN A 1 102 ? 19.872 -27.970 -33.702 1.00 36.50 102 ASN A N 1
ATOM 768 C CA . ASN A 1 102 ? 20.962 -28.345 -34.597 1.00 36.50 102 ASN A CA 1
ATOM 769 C C . ASN A 1 102 ? 21.933 -29.227 -33.819 1.00 36.50 102 ASN A C 1
ATOM 771 O O . ASN A 1 102 ? 22.357 -28.787 -32.727 1.00 36.50 102 ASN A O 1
#

Radius of gyration: 17.48 Å; chains: 1; bounding box: 30×52×47 Å

Organism: NCBI:txid156173

Foldseek 3Di:
DDDDPPDPAAEALAEEEADAPVCQVVVVVVCCVPPVVFAEEEQDDPPPPPPPDSNVGRYYYYYPPGDDPVSVVSRHHYPHYHYDPCVVVPPPPDPDDPPDDD

InterPro domains:
  IPR000330 SNF2, N-terminal domain [PF00176] (11-99)
  IPR027417 P-loop containing nucleoside triphosphate hydrolase [SSF52540] (10-94)
  IPR038718 SNF2-like, N-terminal domain superfamily [G3DSA:3.40.50.10810] (3-102)

Secondary structure (DSSP, 8-state):
----------EEEEEEEE--GGGHHHHHHHHHHH-TTS-EEE--SS----S--GGG-SEEEE-TTSPPPHHHHTT-EEEEEEETTGGGGGGGS---------